Protein AF-A0AAE2YHF0-F1 (afdb_monomer_lite)

Secondary structure (DSSP, 8-state):
-PPP----HHHHHHHHHHHTTT--S-THHHHHHHHHHHHHHHHHHHHHHTTSS-SSPP---S------GGGEEEETTEEEEEEETTTEEEEEE-TT-TTHHHHTT--S--

pLDDT: mean 89.95, std 7.5, range [50.28, 97.75]

Radius of gyration: 17.62 Å; chains: 1; bounding box: 42×30×49 Å

Sequence (110 aa):
MIPIIPKSSEFKRNLRNFLLRNWVFCAHYADSAIKQAYSILKSWRRNYLKGRGTKTKPVVKKKFVRVKETLYSYKNGKIKISIKPYEGYLVFDVSNAWFWSRAKGEMGEL

Foldseek 3Di:
DQDDDDDDPVVVVVQLVVVCVVDQWDSVQSVQVSVVLVVQQVVQSVCVVVVNHDPDDDDDPDDDTDAAPVQWDDDPQKIWGGTGPPPDIDIDRRNVPPCCVVCVNDDHDD

Structure (mmCIF, N/CA/C/O backbone):
data_AF-A0AAE2YHF0-F1
#
_entry.id   AF-A0AAE2YHF0-F1
#
loop_
_atom_site.group_PDB
_atom_site.id
_atom_site.type_symbol
_atom_site.label_atom_id
_atom_site.label_alt_id
_atom_site.label_comp_id
_atom_site.label_asym_id
_atom_site.label_entity_id
_atom_site.label_seq_id
_atom_site.pdbx_PDB_ins_code
_atom_site.Cartn_x
_atom_site.Cartn_y
_atom_site.Cartn_z
_atom_site.occupancy
_atom_site.B_iso_or_equiv
_atom_site.auth_seq_id
_atom_site.auth_comp_id
_atom_site.auth_asym_id
_atom_site.auth_atom_id
_atom_site.pdbx_PDB_model_num
ATOM 1 N N . MET A 1 1 ? 16.818 -1.159 -25.384 1.00 72.81 1 MET A N 1
ATOM 2 C CA . MET A 1 1 ? 15.867 -0.183 -24.811 1.00 72.81 1 MET A CA 1
ATOM 3 C C . MET A 1 1 ? 15.966 -0.192 -23.288 1.00 72.81 1 MET A C 1
ATOM 5 O O . MET A 1 1 ? 15.977 -1.271 -22.701 1.00 72.81 1 MET A O 1
ATOM 9 N N . ILE A 1 2 ? 16.096 0.978 -22.658 1.00 79.81 2 ILE A N 1
ATOM 10 C CA . ILE A 1 2 ? 16.117 1.128 -21.193 1.00 79.81 2 ILE A CA 1
ATOM 11 C C . ILE A 1 2 ? 14.671 1.308 -20.710 1.00 79.81 2 ILE A C 1
ATOM 13 O O . ILE A 1 2 ? 13.978 2.165 -21.254 1.00 79.81 2 ILE A O 1
ATOM 17 N N . PRO A 1 3 ? 14.203 0.568 -19.689 1.00 81.88 3 PRO A N 1
ATOM 18 C CA . PRO A 1 3 ? 12.869 0.778 -19.145 1.00 81.88 3 PRO A CA 1
ATOM 19 C C . PRO A 1 3 ? 12.668 2.193 -18.591 1.00 81.88 3 PRO A C 1
ATOM 21 O O . PRO A 1 3 ? 13.428 2.654 -17.726 1.00 81.88 3 PRO A O 1
ATOM 24 N N . ILE A 1 4 ? 11.612 2.858 -19.061 1.00 89.12 4 ILE A N 1
ATOM 25 C CA . ILE A 1 4 ? 11.183 4.180 -18.599 1.00 89.12 4 ILE A CA 1
ATOM 26 C C . ILE A 1 4 ? 9.997 3.993 -17.655 1.00 89.12 4 ILE A C 1
ATOM 28 O O . ILE A 1 4 ? 9.028 3.309 -17.972 1.00 89.12 4 ILE A O 1
ATOM 32 N N . ILE A 1 5 ? 10.088 4.595 -16.471 1.00 91.25 5 ILE A N 1
ATOM 33 C CA . ILE A 1 5 ? 9.012 4.595 -15.477 1.00 91.25 5 ILE A CA 1
ATOM 34 C C . ILE A 1 5 ? 8.488 6.03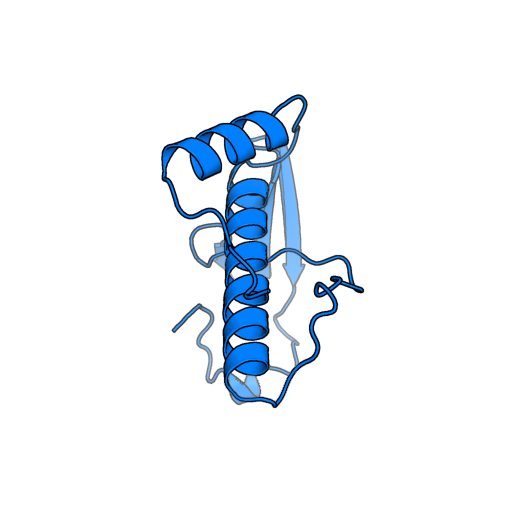1 -15.411 1.00 91.25 5 ILE A C 1
ATOM 36 O O . ILE A 1 5 ? 9.285 6.910 -15.070 1.00 91.25 5 ILE A O 1
ATOM 40 N N . PRO A 1 6 ? 7.201 6.294 -15.705 1.00 93.50 6 PRO A N 1
ATOM 41 C CA . PRO A 1 6 ? 6.620 7.629 -15.585 1.00 93.50 6 PRO A CA 1
ATOM 42 C C . PRO A 1 6 ? 6.759 8.146 -14.154 1.00 93.50 6 PRO A C 1
ATOM 44 O O . PRO A 1 6 ? 6.438 7.427 -13.211 1.00 93.50 6 PRO A O 1
ATOM 47 N N . LYS A 1 7 ? 7.250 9.371 -13.953 1.00 92.62 7 LYS A N 1
ATOM 48 C CA . LYS A 1 7 ? 7.489 9.929 -12.605 1.00 92.62 7 LYS A CA 1
ATOM 49 C C . LYS A 1 7 ? 6.696 11.193 -12.298 1.00 92.62 7 LYS A C 1
ATOM 51 O O . LYS A 1 7 ? 6.672 11.564 -11.120 1.00 92.62 7 LYS A O 1
ATOM 56 N N . SER A 1 8 ? 6.080 11.811 -13.309 1.00 95.62 8 SER A N 1
ATOM 57 C CA . SER A 1 8 ? 5.383 13.087 -13.159 1.00 95.62 8 SER A CA 1
ATOM 58 C C . SER A 1 8 ? 4.283 12.994 -12.103 1.00 95.62 8 SER A C 1
ATOM 60 O O . SER A 1 8 ? 3.632 11.957 -11.927 1.00 95.62 8 SER A O 1
ATOM 62 N N . SER A 1 9 ? 4.116 14.085 -11.358 1.00 93.50 9 SER A N 1
ATOM 63 C CA . SER A 1 9 ? 3.048 14.239 -10.368 1.00 93.50 9 SER A CA 1
ATOM 64 C C . SER A 1 9 ? 1.679 14.101 -11.027 1.00 93.50 9 SER A C 1
ATOM 66 O O . SER A 1 9 ? 0.815 13.408 -10.498 1.00 93.50 9 SER A O 1
ATOM 68 N N . GLU A 1 10 ? 1.518 14.674 -12.219 1.00 96.69 10 GLU A N 1
ATOM 69 C CA . GLU A 1 10 ? 0.304 14.581 -13.023 1.00 96.69 10 GLU A CA 1
ATOM 70 C C . GLU A 1 10 ? -0.059 13.136 -13.377 1.00 96.69 10 GLU A C 1
ATOM 72 O O . GLU A 1 10 ? -1.184 12.713 -13.120 1.00 96.69 10 GLU A O 1
ATOM 77 N N . PHE A 1 11 ? 0.895 12.340 -13.874 1.00 96.38 11 PHE A N 1
ATOM 78 C CA . PHE A 1 11 ? 0.641 10.932 -14.186 1.00 96.38 11 PHE A CA 1
ATOM 79 C C . PHE A 1 11 ? 0.184 10.163 -12.944 1.00 96.38 11 PHE A C 1
ATOM 81 O O . PHE A 1 11 ? -0.793 9.418 -12.990 1.00 96.38 11 PHE A O 1
ATOM 88 N N . LYS A 1 12 ? 0.863 10.367 -11.807 1.00 94.56 12 LYS A N 1
ATOM 89 C CA . LYS A 1 12 ? 0.502 9.712 -10.541 1.00 94.56 12 LYS A CA 1
ATOM 90 C C . LYS A 1 12 ? -0.875 10.144 -10.045 1.00 94.56 12 LYS A C 1
ATOM 92 O O . LYS A 1 12 ? -1.620 9.301 -9.556 1.00 94.56 12 LYS A O 1
ATOM 97 N N . ARG A 1 13 ? -1.223 11.426 -10.191 1.00 95.88 13 ARG A N 1
ATOM 98 C CA . ARG A 1 13 ? -2.544 11.963 -9.842 1.00 95.88 13 ARG A CA 1
ATOM 99 C C . ARG A 1 13 ? -3.634 11.347 -10.716 1.00 95.88 13 ARG A C 1
ATOM 101 O O . ARG A 1 13 ? -4.628 10.869 -10.182 1.00 95.88 13 ARG A O 1
ATOM 108 N N . ASN A 1 14 ? -3.423 11.281 -12.027 1.00 97.62 14 ASN A N 1
ATOM 109 C CA . ASN A 1 14 ? -4.381 10.686 -12.960 1.00 97.62 14 ASN A CA 1
ATOM 110 C C . ASN A 1 14 ? -4.548 9.181 -12.716 1.00 97.62 14 ASN A C 1
ATOM 112 O O . ASN A 1 14 ? -5.674 8.692 -12.679 1.00 97.62 14 ASN A O 1
ATOM 116 N N . LEU A 1 15 ? -3.451 8.462 -12.451 1.00 97.00 15 LEU A N 1
ATOM 117 C CA . LEU A 1 15 ? -3.486 7.054 -12.052 1.00 97.00 15 LEU A CA 1
ATOM 118 C C . LEU A 1 15 ? -4.277 6.856 -10.754 1.00 97.00 15 LEU A C 1
ATOM 120 O O . LEU A 1 15 ? -5.119 5.966 -10.681 1.00 97.00 15 LEU A O 1
ATOM 124 N N . ARG A 1 16 ? -4.033 7.692 -9.739 1.00 96.94 16 ARG A N 1
ATOM 125 C CA . ARG A 1 16 ? -4.778 7.651 -8.477 1.00 96.94 16 ARG A CA 1
ATOM 126 C C . ARG A 1 16 ? -6.269 7.876 -8.711 1.00 96.94 16 ARG A C 1
ATOM 128 O O . ARG A 1 16 ? -7.075 7.075 -8.258 1.00 96.94 16 ARG A O 1
ATOM 135 N N . ASN A 1 17 ? -6.629 8.924 -9.446 1.00 97.75 17 ASN A N 1
ATOM 136 C CA . ASN A 1 17 ? -8.023 9.243 -9.746 1.00 97.75 17 ASN A CA 1
ATOM 137 C C . ASN A 1 17 ? -8.706 8.112 -10.518 1.00 97.75 17 ASN A C 1
ATOM 139 O O . ASN A 1 17 ? -9.851 7.791 -10.225 1.00 97.75 17 ASN A O 1
ATOM 143 N N . PHE A 1 18 ? -8.001 7.482 -11.459 1.00 97.56 18 PHE A N 1
ATOM 144 C CA . PHE A 1 18 ? -8.491 6.311 -12.180 1.00 97.56 18 PHE A CA 1
ATOM 145 C C . PHE A 1 18 ? -8.761 5.128 -11.242 1.00 97.56 18 PHE A C 1
ATOM 147 O O . PHE A 1 18 ? -9.846 4.560 -11.292 1.00 97.56 18 PHE A O 1
ATOM 154 N N . LEU A 1 19 ? -7.814 4.791 -10.359 1.00 96.25 19 LEU A N 1
ATOM 155 C CA . LEU A 1 19 ? -7.957 3.682 -9.406 1.00 96.25 19 LEU A CA 1
ATOM 156 C C . LEU A 1 19 ? -9.067 3.908 -8.375 1.00 96.25 19 LEU A C 1
ATOM 158 O O . LEU A 1 19 ? -9.613 2.942 -7.853 1.00 96.25 19 LEU A O 1
ATOM 162 N N . LEU A 1 20 ? -9.389 5.167 -8.074 1.00 96.75 20 LEU A N 1
ATOM 163 C CA . LEU A 1 20 ? -10.457 5.519 -7.142 1.00 96.75 20 LEU A CA 1
ATOM 164 C C . LEU A 1 20 ? -11.855 5.523 -7.781 1.00 96.75 20 LEU A C 1
ATOM 166 O O . LEU A 1 20 ? -12.842 5.626 -7.054 1.00 96.75 20 LEU A O 1
ATOM 170 N N . ARG A 1 21 ? -11.979 5.385 -9.111 1.00 96.06 21 ARG A N 1
ATOM 171 C CA . ARG A 1 21 ? -13.291 5.262 -9.768 1.00 96.06 21 ARG A CA 1
ATOM 172 C C . ARG A 1 21 ? -13.974 3.981 -9.291 1.00 96.06 21 ARG A C 1
ATOM 174 O O . ARG A 1 21 ? -13.431 2.895 -9.468 1.00 96.06 21 ARG A O 1
ATOM 181 N N . ASN A 1 22 ? -15.159 4.117 -8.697 1.00 92.94 22 ASN A N 1
ATOM 182 C CA . ASN A 1 22 ? -15.931 3.016 -8.102 1.00 92.94 22 ASN A CA 1
ATOM 183 C C . ASN A 1 22 ? -15.199 2.274 -6.965 1.00 92.94 22 ASN A C 1
ATOM 185 O O . ASN A 1 22 ? -15.516 1.124 -6.659 1.00 92.94 22 ASN A O 1
ATOM 189 N N . TRP A 1 23 ? -14.212 2.913 -6.328 1.00 94.38 23 TRP A N 1
ATOM 190 C CA . TRP A 1 23 ? -13.493 2.328 -5.202 1.00 94.38 23 TRP A CA 1
ATOM 191 C C . TRP A 1 23 ? -14.269 2.533 -3.901 1.00 94.38 23 TRP A C 1
ATOM 193 O O . TRP A 1 23 ? -14.452 3.659 -3.446 1.00 94.38 23 TRP A O 1
ATOM 203 N N . VAL A 1 24 ? -14.707 1.433 -3.288 1.00 93.50 24 VAL A N 1
ATOM 204 C CA . VAL A 1 24 ? -15.535 1.457 -2.068 1.00 93.50 24 VAL A CA 1
ATOM 205 C C . VAL A 1 24 ? -14.727 1.378 -0.771 1.00 93.50 24 VAL A C 1
ATOM 207 O O . VAL A 1 24 ? -15.293 1.518 0.308 1.00 93.50 24 VAL A O 1
ATOM 210 N N . PHE A 1 25 ? -13.418 1.133 -0.850 1.00 93.44 25 PHE A N 1
ATOM 211 C CA . PHE A 1 25 ? -12.540 1.007 0.316 1.00 93.44 25 PHE A CA 1
ATOM 212 C C . PHE A 1 25 ? -11.796 2.313 0.606 1.00 93.44 25 PHE A C 1
ATOM 214 O O . PHE A 1 25 ? -11.847 3.275 -0.160 1.00 93.44 25 PHE A O 1
ATOM 221 N N . CYS A 1 26 ? -11.046 2.360 1.706 1.00 92.69 26 CYS A N 1
ATOM 222 C CA . CYS A 1 26 ? -10.248 3.537 2.035 1.00 92.69 26 CYS A CA 1
ATOM 223 C C . CYS A 1 26 ? -9.260 3.894 0.904 1.00 92.69 26 CYS A C 1
ATOM 225 O O . CYS A 1 26 ? -8.552 3.034 0.370 1.00 92.69 26 CYS A O 1
ATOM 227 N N . ALA A 1 27 ? -9.161 5.184 0.568 1.00 93.50 27 ALA A N 1
ATOM 228 C CA . ALA A 1 27 ? -8.314 5.664 -0.530 1.00 93.50 27 ALA A CA 1
ATOM 229 C C . ALA A 1 27 ? -6.821 5.340 -0.335 1.00 93.50 27 ALA A C 1
ATOM 231 O O . ALA A 1 27 ? -6.090 5.126 -1.304 1.00 93.50 27 ALA A O 1
ATOM 232 N N . HIS A 1 28 ? -6.377 5.227 0.921 1.00 91.12 28 HIS A N 1
ATOM 233 C CA . HIS A 1 28 ? -4.989 4.923 1.253 1.00 91.12 28 HIS A CA 1
ATOM 234 C C . HIS A 1 28 ? -4.511 3.562 0.720 1.00 91.12 28 HIS A C 1
ATOM 236 O O . HIS A 1 28 ? -3.307 3.358 0.558 1.00 91.12 28 HIS A O 1
ATOM 242 N N . TYR A 1 29 ? -5.423 2.632 0.412 1.00 93.81 29 TYR A N 1
ATOM 243 C CA . TYR A 1 29 ? -5.068 1.364 -0.222 1.00 93.81 29 TYR A CA 1
ATOM 244 C C . TYR A 1 29 ? -4.588 1.554 -1.661 1.00 93.81 29 TYR A C 1
ATOM 246 O O . TYR A 1 29 ? -3.581 0.956 -2.045 1.00 93.81 29 TYR A O 1
ATOM 254 N N . ALA A 1 30 ? -5.234 2.438 -2.428 1.00 94.31 30 ALA A N 1
ATOM 255 C CA . ALA A 1 30 ? -4.770 2.810 -3.761 1.0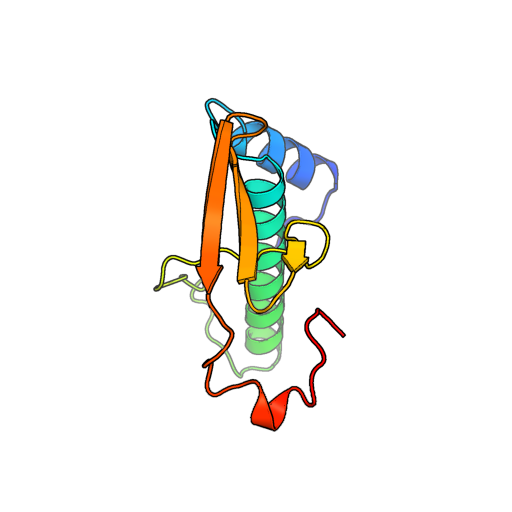0 94.31 30 ALA A CA 1
ATOM 256 C C . ALA A 1 30 ? -3.409 3.521 -3.680 1.00 94.31 30 ALA A C 1
ATOM 258 O O . ALA A 1 30 ? -2.479 3.178 -4.412 1.00 94.31 30 ALA A O 1
ATOM 259 N N . ASP A 1 31 ? -3.253 4.444 -2.726 1.00 92.94 31 ASP A N 1
ATOM 260 C CA . ASP A 1 31 ? -1.993 5.162 -2.502 1.00 92.94 31 ASP A CA 1
ATOM 261 C C . ASP A 1 31 ? -0.839 4.204 -2.151 1.00 92.94 31 ASP A C 1
ATOM 263 O O . ASP A 1 31 ? 0.269 4.310 -2.692 1.00 92.94 31 ASP A O 1
ATOM 267 N N . SER A 1 32 ? -1.103 3.220 -1.288 1.00 92.75 32 SER A N 1
ATOM 268 C CA . SER A 1 32 ? -0.139 2.182 -0.918 1.00 92.75 32 SER A CA 1
ATOM 269 C C . SER A 1 32 ? 0.211 1.267 -2.095 1.00 92.75 32 SER A C 1
ATOM 271 O O . SER A 1 32 ? 1.391 0.997 -2.334 1.00 92.75 32 SER A O 1
ATOM 273 N N . ALA A 1 33 ? -0.780 0.858 -2.895 1.00 93.75 33 ALA A N 1
ATOM 274 C CA . ALA A 1 33 ? -0.562 0.054 -4.095 1.00 93.75 33 ALA A CA 1
ATOM 275 C C . ALA A 1 33 ? 0.321 0.788 -5.120 1.00 93.75 33 ALA A C 1
ATOM 277 O O . ALA A 1 33 ? 1.285 0.207 -5.626 1.00 93.75 33 ALA A O 1
ATOM 278 N N . ILE A 1 34 ? 0.070 2.083 -5.361 1.00 94.75 34 ILE A N 1
ATOM 279 C CA . ILE A 1 34 ? 0.925 2.926 -6.211 1.00 94.75 34 ILE A CA 1
ATOM 280 C C . ILE A 1 34 ? 2.346 2.973 -5.634 1.00 94.75 34 ILE A C 1
ATOM 282 O O . ILE A 1 34 ? 3.310 2.685 -6.348 1.00 94.75 34 ILE A O 1
ATOM 286 N N . LYS A 1 35 ? 2.508 3.285 -4.338 1.00 93.38 35 LYS A N 1
ATOM 287 C CA . LYS A 1 35 ? 3.831 3.344 -3.684 1.00 93.38 35 LYS A CA 1
ATOM 288 C C . LYS A 1 35 ? 4.593 2.025 -3.852 1.00 93.38 35 LYS A C 1
ATOM 290 O O . LYS A 1 35 ? 5.776 2.035 -4.210 1.00 93.38 35 LYS A O 1
ATOM 295 N N . GLN A 1 36 ? 3.917 0.898 -3.646 1.00 94.06 36 GLN A N 1
ATOM 296 C CA . GLN A 1 36 ? 4.512 -0.428 -3.736 1.00 94.06 36 GLN A CA 1
ATOM 297 C C . GLN A 1 36 ? 4.896 -0.797 -5.174 1.00 94.06 36 GLN A C 1
ATOM 299 O O . GLN A 1 36 ? 6.011 -1.277 -5.396 1.00 94.06 36 GLN A O 1
ATOM 304 N N . ALA A 1 37 ? 4.038 -0.499 -6.155 1.00 94.38 37 ALA A N 1
ATOM 305 C CA . ALA A 1 37 ? 4.329 -0.697 -7.573 1.00 94.38 37 ALA A CA 1
ATOM 306 C C . ALA A 1 37 ? 5.574 0.093 -8.005 1.00 94.38 37 ALA A C 1
ATOM 308 O O . ALA A 1 37 ? 6.483 -0.460 -8.624 1.00 94.38 37 ALA A O 1
ATOM 309 N N . TYR A 1 38 ? 5.685 1.362 -7.600 1.00 95.06 38 TYR A N 1
ATOM 310 C CA . TYR A 1 38 ? 6.869 2.175 -7.885 1.00 95.06 38 TYR A CA 1
ATOM 311 C C . TYR A 1 38 ? 8.135 1.649 -7.209 1.00 95.06 38 TYR A C 1
ATOM 313 O O . TYR A 1 38 ? 9.214 1.727 -7.796 1.00 95.06 38 TYR A O 1
ATOM 321 N N . SER A 1 39 ? 8.038 1.125 -5.985 1.00 94.00 39 SER A N 1
ATOM 322 C CA . SER A 1 39 ? 9.177 0.497 -5.306 1.00 94.00 39 SER A CA 1
ATOM 323 C C . SER A 1 39 ? 9.690 -0.720 -6.088 1.00 94.00 39 SER A C 1
ATOM 325 O O . SER A 1 39 ? 10.883 -0.806 -6.394 1.00 94.00 39 SER A O 1
ATOM 327 N N . ILE A 1 40 ? 8.774 -1.597 -6.515 1.00 94.50 40 ILE A N 1
ATOM 328 C CA . ILE A 1 40 ? 9.079 -2.787 -7.322 1.00 94.50 40 ILE A CA 1
ATOM 329 C C . ILE A 1 40 ? 9.714 -2.386 -8.657 1.00 94.50 40 ILE A C 1
ATOM 331 O O . ILE A 1 40 ? 10.792 -2.876 -8.991 1.00 94.50 40 ILE A O 1
ATOM 335 N N . LEU A 1 41 ? 9.099 -1.455 -9.394 1.00 94.88 41 LEU A N 1
ATOM 336 C CA . LEU A 1 41 ? 9.601 -1.002 -10.693 1.00 94.88 41 LEU A CA 1
ATOM 337 C C . LEU A 1 41 ? 10.983 -0.341 -10.580 1.00 94.88 41 LEU A C 1
ATOM 339 O O . LEU A 1 41 ? 11.852 -0.591 -11.415 1.00 94.88 41 LEU A O 1
ATOM 343 N N . LYS A 1 42 ? 11.226 0.463 -9.534 1.00 94.25 42 LYS A N 1
ATOM 344 C CA . LYS A 1 42 ? 12.547 1.062 -9.272 1.00 94.25 42 LYS A CA 1
ATOM 345 C C . LYS A 1 42 ? 13.607 -0.004 -9.001 1.00 94.25 42 LYS A C 1
ATOM 347 O O . LYS A 1 42 ? 14.693 0.073 -9.573 1.00 94.25 42 LYS A O 1
ATOM 352 N N . SER A 1 43 ? 13.297 -0.985 -8.151 1.00 94.19 43 SER A N 1
ATOM 353 C CA . SER A 1 43 ? 14.219 -2.082 -7.835 1.00 94.19 43 SER A CA 1
ATOM 354 C C . SER A 1 43 ? 14.529 -2.923 -9.074 1.00 94.19 43 SER A C 1
ATOM 356 O O . SER A 1 43 ? 15.697 -3.161 -9.381 1.00 94.19 43 SER A O 1
ATOM 358 N N . TRP A 1 44 ? 13.498 -3.276 -9.846 1.00 95.00 44 TRP A N 1
ATOM 359 C CA . TRP A 1 44 ? 13.633 -3.991 -11.111 1.00 95.00 44 TRP A CA 1
ATOM 360 C C . TRP A 1 44 ? 14.524 -3.240 -12.107 1.00 95.00 44 TRP A C 1
ATOM 362 O O . TRP A 1 44 ? 15.515 -3.798 -12.572 1.00 95.00 44 TRP A O 1
ATOM 372 N N . ARG A 1 45 ? 14.252 -1.951 -12.362 1.00 93.81 45 ARG A N 1
ATOM 373 C CA . ARG A 1 45 ? 15.079 -1.122 -13.255 1.00 93.81 45 ARG A CA 1
ATOM 374 C C . ARG A 1 45 ? 16.527 -1.049 -12.774 1.00 93.81 45 ARG A C 1
ATOM 376 O O . ARG A 1 45 ? 17.439 -1.151 -13.585 1.00 93.81 45 ARG A O 1
ATOM 383 N N . ARG A 1 46 ? 16.753 -0.882 -11.466 1.00 93.94 46 ARG A N 1
ATOM 384 C CA . ARG A 1 46 ? 18.102 -0.860 -10.881 1.00 93.94 46 ARG A CA 1
ATOM 385 C C . ARG A 1 46 ? 18.836 -2.182 -11.113 1.00 93.94 46 ARG A C 1
ATOM 387 O O . ARG A 1 46 ? 20.002 -2.153 -11.484 1.00 93.94 46 ARG A O 1
ATOM 394 N N . ASN A 1 47 ? 18.176 -3.318 -10.907 1.00 94.50 47 ASN A N 1
ATOM 395 C CA . ASN A 1 47 ? 18.786 -4.633 -11.114 1.00 94.50 47 ASN A CA 1
ATOM 396 C C . ASN A 1 47 ? 19.064 -4.907 -12.594 1.00 94.50 47 ASN A C 1
ATOM 398 O O . ASN A 1 47 ? 20.126 -5.433 -12.911 1.00 94.50 47 ASN A O 1
ATOM 402 N N . TYR A 1 48 ? 18.162 -4.484 -13.484 1.00 93.62 48 TYR A N 1
ATOM 403 C CA . TYR A 1 48 ? 18.376 -4.527 -14.928 1.00 93.62 48 TYR A CA 1
ATOM 404 C C . TYR A 1 48 ? 19.622 -3.725 -15.339 1.00 93.62 48 TYR A C 1
ATOM 406 O O . TYR A 1 48 ? 20.497 -4.257 -16.012 1.00 93.62 48 TYR A O 1
ATOM 414 N N . LEU A 1 49 ? 19.757 -2.479 -14.865 1.00 93.56 49 LEU A N 1
ATOM 415 C CA . LEU A 1 49 ? 20.926 -1.636 -15.159 1.00 93.56 49 LEU A CA 1
ATOM 416 C C . LEU A 1 49 ? 22.240 -2.202 -14.598 1.00 93.56 49 LEU A C 1
ATOM 418 O O . LEU A 1 49 ? 23.297 -1.944 -15.156 1.00 93.56 49 LEU A O 1
ATOM 422 N N . LYS A 1 50 ? 22.181 -2.981 -13.512 1.00 95.12 50 LYS A N 1
ATOM 423 C CA . LYS A 1 50 ? 23.340 -3.674 -12.924 1.00 95.12 50 LYS A CA 1
ATOM 424 C C . LYS A 1 50 ? 23.662 -5.019 -13.594 1.00 95.12 50 LYS A C 1
ATOM 426 O O . LYS A 1 50 ? 24.515 -5.735 -13.083 1.00 95.12 50 LYS A O 1
ATOM 431 N N . GLY A 1 51 ? 22.940 -5.415 -14.646 1.00 94.06 51 GLY A N 1
ATOM 432 C CA . GLY A 1 51 ? 23.101 -6.724 -15.295 1.00 94.06 51 GLY A CA 1
ATOM 433 C C . GLY A 1 51 ? 22.626 -7.919 -14.455 1.00 94.06 51 GLY A C 1
ATOM 434 O O . GLY A 1 51 ? 22.866 -9.060 -14.825 1.00 94.06 51 GLY A O 1
ATOM 435 N N . ARG A 1 52 ? 21.937 -7.683 -13.329 1.00 93.38 52 ARG A N 1
ATOM 436 C CA . ARG A 1 52 ? 21.446 -8.729 -12.404 1.00 93.38 52 ARG A CA 1
ATOM 437 C C . ARG A 1 52 ? 19.987 -9.117 -12.646 1.00 93.38 52 ARG A C 1
ATOM 439 O O . ARG A 1 52 ? 19.442 -9.946 -11.926 1.00 93.38 52 ARG A O 1
ATOM 446 N N . GLY A 1 53 ? 19.313 -8.443 -13.573 1.00 86.88 53 GLY A N 1
ATOM 447 C CA . GLY A 1 53 ? 17.883 -8.597 -13.816 1.00 86.88 53 GLY A CA 1
ATOM 448 C C . GLY A 1 53 ? 17.555 -8.598 -15.299 1.00 86.88 53 GLY A C 1
ATOM 449 O O . GLY A 1 53 ? 18.277 -8.027 -16.113 1.00 86.88 53 GLY A O 1
ATOM 450 N N . THR A 1 54 ? 16.438 -9.228 -15.646 1.00 88.88 54 THR A N 1
ATOM 451 C CA . THR A 1 54 ? 15.973 -9.335 -17.029 1.00 88.88 54 THR A CA 1
ATOM 452 C C . THR A 1 54 ? 15.172 -8.104 -17.460 1.00 88.88 54 THR A C 1
ATOM 454 O O . THR A 1 54 ? 14.705 -7.307 -16.640 1.00 88.88 54 THR A O 1
ATOM 457 N N . LYS A 1 55 ? 14.967 -7.970 -18.777 1.00 88.00 55 LYS A N 1
ATOM 458 C CA . LYS A 1 55 ? 14.058 -6.972 -19.376 1.00 88.00 55 LYS A CA 1
ATOM 459 C C . LYS A 1 55 ? 12.580 -7.263 -19.099 1.00 88.00 55 LYS A C 1
ATOM 461 O O . LYS A 1 55 ? 11.734 -6.422 -19.388 1.00 88.00 55 LYS A O 1
ATOM 466 N N . THR A 1 56 ? 12.254 -8.438 -18.570 1.00 90.69 56 THR A N 1
ATOM 467 C CA . THR A 1 56 ? 10.875 -8.854 -18.320 1.00 90.69 56 THR A CA 1
ATOM 468 C C . THR A 1 56 ? 10.278 -8.031 -17.187 1.00 90.69 56 THR A C 1
ATOM 470 O O . THR A 1 56 ? 10.862 -7.929 -16.107 1.00 90.69 56 THR A O 1
ATOM 473 N N . LYS A 1 57 ? 9.102 -7.444 -17.427 1.00 88.00 57 LYS A N 1
ATOM 474 C CA . LYS A 1 57 ? 8.380 -6.658 -16.423 1.00 88.00 57 LYS A CA 1
ATOM 475 C C . LYS A 1 57 ? 8.073 -7.527 -15.190 1.00 88.00 57 LYS A C 1
ATOM 477 O O . LYS A 1 57 ? 7.605 -8.654 -15.353 1.00 88.00 57 LYS A O 1
ATOM 482 N N . PRO A 1 58 ? 8.283 -7.019 -13.962 1.00 92.38 58 PRO A N 1
ATOM 483 C CA . PRO A 1 58 ? 7.971 -7.770 -12.754 1.00 92.38 58 PRO A CA 1
ATOM 484 C C . PRO A 1 58 ? 6.459 -7.962 -12.599 1.00 92.38 58 PRO A C 1
ATOM 486 O O . PRO A 1 58 ? 5.674 -7.046 -12.858 1.00 92.38 58 PRO A O 1
ATOM 489 N N . VAL A 1 59 ? 6.067 -9.141 -12.115 1.00 92.88 59 VAL A N 1
ATOM 490 C CA . VAL A 1 59 ? 4.676 -9.508 -11.823 1.00 92.88 59 VAL A CA 1
ATOM 491 C C . VAL A 1 59 ? 4.542 -9.819 -10.337 1.00 92.88 59 VAL A C 1
ATOM 493 O O . VAL A 1 59 ? 5.325 -10.586 -9.774 1.00 92.88 59 VAL A O 1
ATOM 496 N N . VAL A 1 60 ? 3.539 -9.225 -9.693 1.00 92.06 60 VAL A N 1
ATOM 497 C CA . VAL A 1 60 ? 3.201 -9.516 -8.298 1.00 92.06 60 VAL A CA 1
ATOM 498 C C . VAL A 1 60 ? 2.358 -10.789 -8.257 1.00 92.06 60 VAL A C 1
ATOM 500 O O . VAL A 1 60 ? 1.224 -10.790 -8.720 1.00 92.06 60 VAL A O 1
ATOM 503 N N . LYS A 1 61 ? 2.917 -11.880 -7.719 1.00 92.12 61 LYS A N 1
ATOM 504 C CA . LYS A 1 61 ? 2.252 -13.197 -7.691 1.00 92.12 61 LYS A CA 1
ATOM 505 C C . LYS A 1 61 ? 1.248 -13.369 -6.546 1.00 92.12 61 LYS A C 1
ATOM 507 O O . LYS A 1 61 ? 0.294 -14.123 -6.682 1.00 92.12 61 LYS A O 1
ATOM 512 N N . LYS A 1 62 ? 1.473 -12.709 -5.405 1.00 92.88 62 LYS A N 1
ATOM 513 C CA . LYS A 1 62 ? 0.618 -12.815 -4.212 1.00 92.88 62 LYS A CA 1
ATOM 514 C C . LYS A 1 62 ? -0.204 -11.546 -4.043 1.00 92.88 62 LYS A C 1
ATOM 516 O O . LYS A 1 62 ? 0.333 -10.452 -4.186 1.00 92.88 62 LYS A O 1
ATOM 521 N N . LYS A 1 63 ? -1.483 -11.689 -3.698 1.00 90.88 63 LYS A N 1
ATOM 522 C CA . LYS A 1 63 ? -2.325 -10.555 -3.306 1.00 90.88 63 LYS A CA 1
ATOM 523 C C . LYS A 1 63 ? -1.931 -10.135 -1.894 1.00 90.88 63 LYS A C 1
ATOM 525 O O . LYS A 1 63 ? -1.981 -10.944 -0.975 1.00 90.88 63 LYS A O 1
ATOM 530 N N . PHE A 1 64 ? -1.506 -8.892 -1.739 1.00 92.06 64 PHE A N 1
ATOM 531 C CA . PHE A 1 64 ? -1.204 -8.303 -0.442 1.00 92.06 64 PHE A CA 1
ATOM 532 C C . PHE A 1 64 ? -1.476 -6.806 -0.495 1.00 92.06 64 PHE A C 1
ATOM 534 O O . PHE A 1 64 ? -1.508 -6.205 -1.571 1.00 92.06 64 PHE A O 1
ATOM 541 N N . VAL A 1 65 ? -1.615 -6.204 0.679 1.00 89.06 65 VAL A N 1
ATOM 542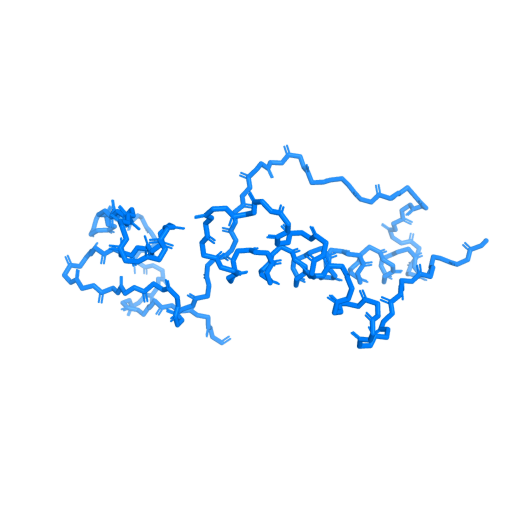 C CA . VAL A 1 65 ? -1.642 -4.756 0.826 1.00 89.06 65 VAL A CA 1
ATOM 543 C C . VAL A 1 65 ? -0.712 -4.356 1.958 1.00 89.06 65 VAL A C 1
ATOM 545 O O . VAL A 1 65 ? -0.642 -5.030 2.983 1.00 89.06 65 VAL A O 1
ATOM 548 N N . ARG A 1 66 ? 0.044 -3.276 1.756 1.00 89.31 66 ARG A N 1
ATOM 549 C CA . ARG A 1 66 ? 0.851 -2.679 2.819 1.00 89.31 66 ARG A CA 1
ATOM 550 C C . ARG A 1 66 ? 0.014 -1.612 3.507 1.00 89.31 66 ARG A C 1
ATOM 552 O O . ARG A 1 66 ? -0.473 -0.702 2.840 1.00 89.31 66 ARG A O 1
ATOM 559 N N . VAL A 1 67 ? -0.131 -1.704 4.819 1.00 89.31 67 VAL A N 1
ATOM 560 C CA . VAL A 1 67 ? -0.822 -0.696 5.626 1.00 89.31 67 VAL A CA 1
ATOM 561 C C . VAL A 1 67 ? 0.241 0.084 6.384 1.00 89.31 67 VAL A C 1
ATOM 563 O O . VAL A 1 67 ? 1.091 -0.523 7.028 1.00 89.31 67 VAL A O 1
ATOM 566 N N . LYS A 1 68 ? 0.244 1.414 6.243 1.00 85.75 68 LYS A N 1
ATOM 567 C CA . LYS A 1 68 ? 1.161 2.265 7.013 1.00 85.75 68 LYS A CA 1
ATOM 568 C C . LYS A 1 68 ? 0.744 2.272 8.477 1.00 85.75 68 LYS A C 1
ATOM 570 O O . LYS A 1 68 ? -0.442 2.152 8.768 1.00 85.75 68 LYS A O 1
ATOM 575 N N . GLU A 1 69 ? 1.701 2.535 9.352 1.00 86.75 69 GLU A N 1
ATOM 576 C CA . GLU A 1 69 ? 1.475 2.680 10.790 1.00 86.75 69 GLU A CA 1
ATOM 577 C C . GLU A 1 69 ? 0.350 3.658 11.133 1.00 86.75 69 GLU A C 1
ATOM 579 O O . GLU A 1 69 ? -0.558 3.322 11.879 1.00 86.75 69 GLU A O 1
ATOM 584 N N . THR A 1 70 ? 0.307 4.810 10.464 1.00 86.56 70 THR A N 1
ATOM 585 C CA . THR A 1 70 ? -0.737 5.827 10.671 1.00 86.56 70 THR A CA 1
ATOM 586 C C . THR A 1 70 ? -2.142 5.415 10.211 1.00 86.56 70 THR A C 1
ATOM 588 O O . THR A 1 70 ? -3.090 6.177 10.378 1.00 86.56 70 THR A O 1
ATOM 591 N N . LEU A 1 71 ? -2.290 4.247 9.580 1.00 88.81 71 LEU A N 1
ATOM 592 C CA . LEU A 1 71 ? -3.542 3.754 8.99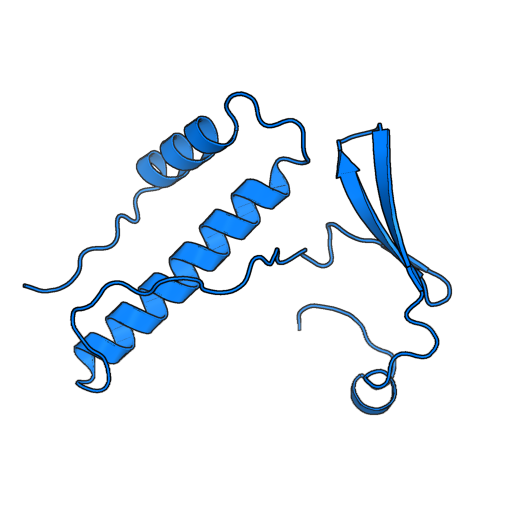7 1.00 88.81 71 LEU A CA 1
ATOM 593 C C . LEU A 1 71 ? -4.098 2.525 9.728 1.00 88.81 71 LEU A C 1
ATOM 595 O O . LEU A 1 71 ? -5.157 2.017 9.351 1.00 88.81 71 LEU A O 1
ATOM 599 N N . TYR A 1 72 ? -3.410 2.061 10.770 1.00 90.81 72 TYR A N 1
ATOM 600 C CA . TYR A 1 72 ? -3.933 1.092 11.722 1.00 90.81 72 TYR A CA 1
ATOM 601 C C . TYR A 1 72 ? -3.816 1.643 13.144 1.00 90.81 72 TYR A C 1
ATOM 603 O O . TYR A 1 72 ? -3.105 2.605 13.406 1.00 90.81 72 TYR A O 1
ATOM 611 N N . SER A 1 73 ? -4.527 1.031 14.083 1.00 89.88 73 SER A N 1
ATOM 612 C CA . SER A 1 73 ? -4.276 1.243 15.510 1.00 89.88 73 SER A CA 1
ATOM 613 C C . SER A 1 73 ? -3.872 -0.066 16.161 1.00 89.88 73 SER A C 1
ATOM 615 O O . SER A 1 73 ? -4.352 -1.129 15.771 1.00 89.88 73 SER A O 1
ATOM 617 N N . TYR A 1 74 ? -2.979 0.018 17.140 1.00 89.00 74 TYR A N 1
ATOM 618 C CA . TYR A 1 74 ? -2.557 -1.112 17.950 1.00 89.00 74 TYR A CA 1
ATOM 619 C C . TYR A 1 74 ? -2.912 -0.834 19.409 1.00 89.00 74 TYR A C 1
ATOM 621 O O . TYR A 1 74 ? -2.483 0.173 19.968 1.00 89.00 74 TYR A O 1
ATOM 629 N N . LYS A 1 75 ? -3.737 -1.695 20.010 1.00 88.69 75 LYS A N 1
ATOM 630 C CA . LYS A 1 75 ? -4.122 -1.611 21.426 1.00 88.69 75 LYS A CA 1
ATOM 631 C C . LYS A 1 75 ? -4.290 -3.014 21.992 1.00 88.69 75 LYS A C 1
ATOM 633 O O . LYS A 1 75 ? -4.956 -3.837 21.371 1.00 88.69 75 LYS A O 1
ATOM 638 N N . ASN A 1 76 ? -3.722 -3.272 23.170 1.00 88.81 76 ASN A N 1
ATOM 639 C CA . ASN A 1 76 ? -3.886 -4.527 23.917 1.00 88.81 76 ASN A CA 1
ATOM 640 C C . ASN A 1 76 ? -3.645 -5.788 23.063 1.00 88.81 76 ASN A C 1
ATOM 642 O O . ASN A 1 76 ? -4.484 -6.684 23.030 1.00 88.81 76 ASN A O 1
ATOM 646 N N . GLY A 1 77 ? -2.547 -5.833 22.299 1.00 88.25 77 GLY A N 1
ATOM 647 C CA . GLY A 1 77 ? -2.236 -6.989 21.450 1.00 88.25 77 GLY A CA 1
ATOM 648 C C . GLY A 1 77 ? -3.056 -7.086 20.161 1.00 88.25 77 GLY A C 1
ATOM 649 O O . GLY A 1 77 ? -2.867 -8.035 19.408 1.00 88.25 77 GLY A O 1
ATOM 650 N N . LYS A 1 78 ? -3.940 -6.125 19.864 1.00 92.81 78 LYS A N 1
ATOM 651 C CA . LYS A 1 78 ? -4.828 -6.162 18.695 1.00 92.81 78 LYS A CA 1
ATOM 652 C C . LYS A 1 78 ? -4.518 -5.043 17.712 1.00 92.81 78 LYS A C 1
ATOM 654 O O . LYS A 1 78 ? -4.474 -3.872 18.086 1.00 92.81 78 LYS A O 1
ATOM 659 N N . ILE A 1 79 ? -4.356 -5.408 16.443 1.00 92.94 79 ILE A N 1
ATOM 660 C CA . ILE A 1 79 ? -4.235 -4.473 15.322 1.00 92.94 79 ILE A CA 1
ATOM 661 C C . ILE A 1 79 ? -5.622 -4.274 14.718 1.00 92.94 79 ILE A C 1
ATOM 663 O O . ILE A 1 79 ? -6.250 -5.238 14.287 1.00 92.94 79 ILE A O 1
ATOM 667 N N . LYS A 1 80 ? -6.086 -3.027 14.643 1.00 93.81 80 LYS A N 1
ATOM 668 C CA . LYS A 1 80 ? -7.338 -2.636 13.987 1.00 93.81 80 LYS A CA 1
ATOM 669 C C . LYS A 1 80 ? -7.042 -1.829 12.727 1.00 93.81 80 LYS A C 1
ATOM 671 O O . LYS A 1 80 ? -6.380 -0.796 12.803 1.00 93.81 80 LYS A O 1
ATOM 676 N N . ILE A 1 81 ? -7.572 -2.273 11.590 1.00 93.88 81 ILE A N 1
ATOM 677 C CA . ILE A 1 81 ? -7.348 -1.675 10.268 1.00 93.88 81 ILE A CA 1
ATOM 678 C C . ILE A 1 81 ? -8.688 -1.277 9.651 1.00 93.88 81 ILE A C 1
ATOM 680 O O . ILE A 1 81 ? -9.569 -2.121 9.498 1.00 93.88 81 ILE A O 1
ATOM 684 N N . SER A 1 82 ? -8.837 -0.014 9.251 1.00 91.56 82 SER A N 1
ATOM 685 C CA . SER A 1 82 ? -10.045 0.469 8.569 1.00 91.56 82 SER A CA 1
ATOM 686 C C . SER A 1 82 ? -10.083 -0.010 7.117 1.00 91.56 82 SER A C 1
ATOM 688 O O . SER A 1 82 ? -9.211 0.328 6.316 1.00 91.56 82 SER A O 1
ATOM 690 N N . ILE A 1 83 ? -11.109 -0.773 6.748 1.00 92.19 83 ILE A N 1
ATOM 691 C CA . ILE A 1 83 ? -11.299 -1.293 5.386 1.00 92.19 83 ILE A CA 1
ATOM 692 C C . ILE A 1 83 ? -12.124 -0.323 4.550 1.00 92.19 83 ILE A C 1
ATOM 694 O O . ILE A 1 83 ? -11.707 0.080 3.463 1.00 92.19 83 ILE A O 1
ATOM 698 N N . LYS A 1 84 ? -13.265 0.093 5.095 1.00 92.19 84 LYS A N 1
ATOM 699 C CA . LYS A 1 84 ? -14.173 1.057 4.485 1.00 92.19 84 LYS A CA 1
ATOM 700 C C . LYS A 1 84 ? -14.353 2.235 5.442 1.00 92.19 84 LYS A C 1
ATOM 702 O O . LYS A 1 84 ? -14.539 1.986 6.638 1.00 92.19 84 LYS A O 1
ATOM 707 N N . PRO A 1 85 ? -14.254 3.490 4.968 1.00 86.94 85 PRO A N 1
ATOM 708 C CA . PRO A 1 85 ? -14.402 4.653 5.833 1.00 86.94 85 PRO A CA 1
ATOM 709 C C . PRO A 1 85 ? -15.718 4.581 6.608 1.00 86.94 85 PRO A C 1
ATOM 711 O O . PRO A 1 85 ? -16.757 4.343 6.009 1.00 86.94 85 PRO A O 1
ATOM 714 N N . TYR A 1 86 ? -15.650 4.752 7.929 1.00 84.44 86 TYR A N 1
ATOM 715 C CA . TYR A 1 86 ? -16.800 4.803 8.848 1.00 84.44 86 TYR A CA 1
ATOM 716 C C . TYR A 1 86 ? -17.681 3.543 8.945 1.00 84.44 86 TYR A C 1
ATOM 718 O O . TYR A 1 86 ? -18.573 3.513 9.783 1.00 84.44 86 TYR A O 1
ATOM 726 N N . GLU A 1 87 ? -17.412 2.491 8.168 1.00 89.38 87 GLU A N 1
ATOM 727 C CA . GLU A 1 87 ? -18.283 1.309 8.107 1.00 89.38 87 GLU A CA 1
ATOM 728 C C . GLU A 1 87 ? -17.623 0.029 8.624 1.00 89.38 87 GLU A C 1
ATOM 730 O O . GLU A 1 87 ? -18.259 -0.753 9.325 1.00 89.38 87 GLU A O 1
ATOM 735 N N . GLY A 1 88 ? -16.356 -0.221 8.274 1.00 87.31 88 GLY A N 1
ATOM 736 C CA . GLY A 1 88 ? -15.773 -1.554 8.435 1.00 87.31 88 GLY A CA 1
ATOM 737 C C . GLY A 1 88 ? -14.308 -1.552 8.838 1.00 87.31 88 GLY A C 1
ATOM 738 O O . GLY A 1 88 ? -13.493 -0.797 8.300 1.00 87.31 88 GLY A O 1
ATOM 739 N N . TYR A 1 89 ? -13.964 -2.454 9.754 1.00 93.62 89 TYR A N 1
ATOM 740 C CA . TYR A 1 89 ? -12.606 -2.677 10.235 1.00 93.62 89 TYR A CA 1
ATOM 741 C C . TYR A 1 89 ? -12.279 -4.170 10.318 1.00 93.62 89 TYR A C 1
ATOM 743 O O . TYR A 1 89 ? -13.130 -4.980 10.671 1.00 93.62 89 TYR A O 1
ATOM 751 N N . LEU A 1 90 ? -11.026 -4.522 10.032 1.00 93.38 90 LEU A N 1
ATOM 752 C CA . LEU A 1 90 ? -10.460 -5.819 10.401 1.00 93.38 90 LEU A CA 1
ATOM 753 C C . LEU A 1 90 ? -9.723 -5.684 11.725 1.00 93.38 90 LEU A C 1
ATOM 755 O O . LEU A 1 90 ? -9.026 -4.693 11.949 1.00 93.38 90 LEU A O 1
ATOM 759 N N . VAL A 1 91 ? -9.868 -6.690 12.581 1.00 94.50 91 VAL A N 1
ATOM 760 C CA . VAL A 1 91 ? -9.132 -6.796 13.839 1.00 94.50 91 VAL A CA 1
ATOM 761 C C . VAL A 1 91 ? -8.333 -8.086 13.813 1.00 94.50 91 VAL A C 1
ATOM 763 O O . VAL A 1 91 ? -8.888 -9.157 13.587 1.00 94.50 91 VAL A O 1
ATOM 766 N N . PHE A 1 92 ? -7.035 -7.972 14.055 1.00 93.06 92 PHE A N 1
ATOM 767 C CA . PHE A 1 92 ? -6.130 -9.102 14.185 1.00 93.06 92 PHE A CA 1
ATOM 768 C C . PHE A 1 92 ? -5.612 -9.134 15.613 1.00 93.06 92 PHE A C 1
ATOM 770 O O . PHE A 1 92 ? -5.008 -8.161 16.067 1.00 93.06 92 PHE A O 1
ATOM 777 N N . ASP A 1 93 ? -5.847 -10.239 16.313 1.00 92.88 93 ASP A N 1
ATOM 778 C CA . ASP A 1 93 ? -5.160 -10.502 17.569 1.00 92.88 93 ASP A CA 1
ATOM 779 C C . ASP A 1 93 ? -3.758 -11.010 17.250 1.00 92.88 93 ASP A C 1
ATOM 781 O O . ASP A 1 93 ? -3.580 -12.055 16.623 1.00 92.88 93 ASP A O 1
ATOM 785 N N . VAL A 1 94 ? -2.765 -10.213 17.620 1.00 91.56 94 VAL A N 1
ATOM 786 C CA . VAL A 1 94 ? -1.360 -10.542 17.432 1.00 91.56 94 VAL A CA 1
ATOM 787 C C . VAL A 1 94 ? -0.676 -10.830 18.758 1.00 91.56 94 VAL A C 1
ATOM 789 O O . VAL A 1 94 ? 0.521 -11.044 18.732 1.00 91.56 94 VAL A O 1
ATOM 792 N N . SER A 1 95 ? -1.373 -10.877 19.898 1.00 88.44 95 SER A N 1
ATOM 793 C CA . SER A 1 95 ? -0.767 -11.069 21.232 1.00 88.44 95 SER A CA 1
ATOM 794 C C . SER A 1 95 ? 0.191 -12.267 21.316 1.00 88.44 95 SER A C 1
ATOM 796 O O . SER A 1 95 ? 1.255 -12.161 21.917 1.00 88.44 95 SER A O 1
ATOM 798 N N . ASN A 1 96 ? -0.131 -13.362 20.624 1.00 88.94 96 ASN A N 1
ATOM 799 C CA . ASN A 1 96 ? 0.672 -14.590 20.580 1.00 88.94 96 ASN A CA 1
ATOM 800 C C . ASN A 1 96 ? 1.531 -14.723 19.310 1.00 88.94 96 ASN A C 1
ATOM 802 O O . ASN A 1 96 ? 1.958 -15.819 18.943 1.00 88.94 96 ASN A O 1
ATOM 806 N N . ALA A 1 97 ? 1.757 -13.633 18.577 1.00 89.44 97 ALA A N 1
ATOM 807 C CA . ALA A 1 97 ? 2.507 -13.692 17.334 1.00 89.44 97 ALA A CA 1
ATOM 808 C C . ALA A 1 97 ? 3.999 -13.979 17.577 1.00 89.44 97 ALA A C 1
ATOM 810 O O . ALA A 1 97 ? 4.662 -13.333 18.387 1.00 89.44 97 ALA A O 1
ATOM 811 N N . TRP A 1 98 ? 4.559 -14.908 16.797 1.00 88.06 98 TRP A N 1
ATOM 812 C CA . TRP A 1 98 ? 5.951 -15.363 16.921 1.00 88.06 98 TRP A CA 1
ATOM 813 C C . TRP A 1 98 ? 6.994 -14.233 16.828 1.00 88.06 98 TRP A C 1
ATOM 815 O O . TRP A 1 98 ? 8.104 -14.359 17.351 1.00 88.06 98 TRP A O 1
ATOM 825 N N . PHE A 1 99 ? 6.660 -13.127 16.155 1.00 85.25 99 PHE A N 1
ATOM 826 C CA . PHE A 1 99 ? 7.588 -12.030 15.889 1.00 85.25 99 PHE A CA 1
ATOM 827 C C . PHE A 1 99 ? 7.822 -11.102 17.088 1.00 85.25 99 PHE A C 1
ATOM 829 O O . PHE A 1 99 ? 8.785 -10.339 17.053 1.00 85.25 99 PHE A O 1
ATOM 836 N N . TRP A 1 100 ? 7.023 -11.174 18.158 1.00 84.50 100 TRP A N 1
ATOM 837 C CA . TRP A 1 100 ? 7.192 -10.303 19.331 1.00 84.50 100 TRP A CA 1
ATOM 838 C C . TRP A 1 100 ? 8.552 -10.437 20.003 1.00 84.50 100 TRP A C 1
ATOM 840 O O . TRP A 1 100 ? 9.169 -9.433 20.354 1.00 84.50 100 TRP A O 1
ATOM 850 N N . SER A 1 101 ? 9.056 -11.669 20.086 1.00 82.62 101 SER A N 1
ATOM 851 C CA . SER A 1 101 ? 10.400 -11.962 20.596 1.00 82.62 101 SER A CA 1
ATOM 852 C C . SER A 1 101 ? 11.502 -11.216 19.832 1.00 82.62 101 SER A C 1
ATOM 854 O O . SER A 1 101 ? 12.534 -10.874 20.400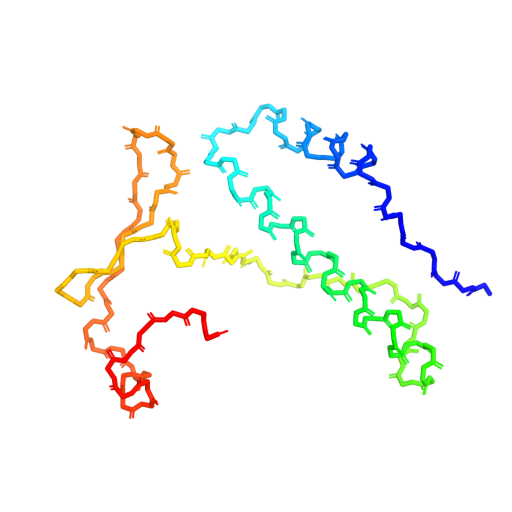 1.00 82.62 101 SER A O 1
ATOM 856 N N . ARG A 1 102 ? 11.279 -10.933 18.543 1.00 84.12 102 ARG A N 1
ATOM 857 C CA . ARG A 1 102 ? 12.234 -10.241 17.665 1.00 84.12 102 ARG A CA 1
ATOM 858 C C . ARG A 1 102 ? 12.008 -8.737 17.619 1.00 84.12 102 ARG A C 1
ATOM 860 O O . ARG A 1 102 ? 12.962 -7.990 17.442 1.00 84.12 102 ARG A O 1
ATOM 867 N N . ALA A 1 103 ? 10.759 -8.312 17.771 1.00 78.19 103 ALA A N 1
ATOM 868 C CA . ALA A 1 103 ? 10.350 -6.917 17.703 1.00 78.19 103 ALA A CA 1
ATOM 869 C C . ALA A 1 103 ? 10.669 -6.125 18.984 1.00 78.19 103 ALA A C 1
ATOM 871 O O . ALA A 1 103 ? 10.487 -4.916 19.007 1.00 78.19 103 ALA A O 1
ATOM 872 N N . LYS A 1 104 ? 11.124 -6.793 20.059 1.00 77.50 104 LYS A N 1
ATOM 873 C CA . LYS A 1 104 ? 11.438 -6.175 21.364 1.00 77.50 104 LYS A CA 1
ATOM 874 C C . LYS A 1 104 ? 10.299 -5.304 21.927 1.00 77.50 104 LYS A C 1
ATOM 876 O O . LYS A 1 104 ? 10.544 -4.376 22.684 1.00 77.50 104 LYS A O 1
ATOM 881 N N . GLY A 1 105 ? 9.053 -5.620 21.569 1.00 67.62 105 GLY A N 1
ATOM 882 C CA . GLY A 1 105 ? 7.866 -4.876 21.998 1.00 67.62 105 GLY A CA 1
ATOM 883 C C . GLY A 1 105 ? 7.508 -3.650 21.148 1.00 67.62 105 GLY A C 1
ATOM 884 O O . GLY A 1 105 ? 6.481 -3.034 21.416 1.00 67.62 105 GLY A O 1
ATOM 885 N N . GLU A 1 106 ? 8.275 -3.322 20.107 1.00 71.31 106 GLU A N 1
ATOM 886 C CA . GLU A 1 106 ? 7.987 -2.201 19.204 1.00 71.31 106 GLU A CA 1
ATOM 887 C C . GLU A 1 106 ? 7.275 -2.669 17.926 1.00 71.31 106 GLU A C 1
ATOM 889 O O . GLU A 1 106 ? 7.602 -3.704 17.347 1.00 71.31 106 GLU A O 1
ATOM 894 N N . MET A 1 107 ? 6.293 -1.896 17.458 1.00 71.25 107 MET A N 1
ATOM 895 C CA . MET A 1 107 ? 5.571 -2.147 16.206 1.00 71.25 107 MET A CA 1
ATOM 896 C C . MET A 1 107 ? 5.558 -0.879 15.367 1.00 71.25 107 MET A C 1
ATOM 898 O O . MET A 1 107 ? 5.059 0.134 15.838 1.00 71.25 107 MET A O 1
ATOM 902 N N . GLY A 1 108 ? 6.018 -0.945 14.117 1.00 67.75 108 GLY A N 1
ATOM 903 C CA . GLY A 1 108 ? 5.989 0.217 13.229 1.00 67.75 108 GLY A CA 1
ATOM 904 C C . GLY A 1 108 ? 6.919 0.112 12.025 1.00 67.75 108 GLY A C 1
ATOM 905 O O . GLY A 1 108 ? 7.639 -0.876 11.852 1.00 67.75 108 GLY A O 1
ATOM 906 N N . GLU A 1 10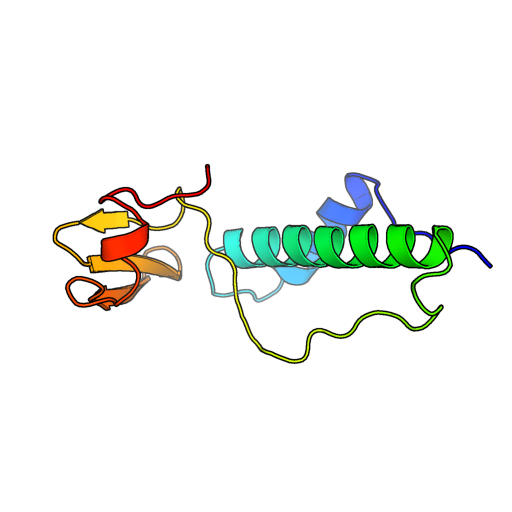9 ? 6.871 1.127 11.161 1.00 64.56 109 GLU A N 1
ATOM 907 C CA . GLU A 1 109 ? 7.905 1.346 10.141 1.00 64.56 109 GLU A CA 1
ATOM 908 C C . GLU A 1 109 ? 9.016 2.204 10.775 1.00 64.56 109 GLU A C 1
ATOM 910 O O . GLU A 1 109 ? 8.770 3.373 11.048 1.00 64.56 109 GLU A O 1
ATOM 915 N N . LEU A 1 110 ? 10.208 1.629 11.008 1.00 50.28 110 LEU A N 1
ATOM 916 C CA . LEU A 1 110 ? 11.425 2.374 11.386 1.00 50.28 110 LEU A CA 1
ATOM 917 C C . LEU A 1 110 ? 11.794 3.443 10.343 1.00 50.28 110 LEU A C 1
ATOM 919 O O . LEU A 1 110 ? 11.682 3.139 9.125 1.00 50.28 110 LEU A O 1
#